Protein AF-A0A2G2K3Y7-F1 (afdb_monomer)

Solvent-accessible surface area (backbone atoms only — not comparable to full-atom values): 8286 Å² total; per-residue (Å²): 105,73,74,64,42,47,72,39,75,69,36,36,50,51,51,48,54,52,49,53,53,49,49,54,49,50,52,51,50,52,53,50,48,52,53,49,54,59,68,67,47,47,74,70,58,64,56,69,68,70,61,93,82,81,63,74,78,60,50,74,48,78,49,65,20,71,44,48,84,45,69,35,70,37,61,91,45,78,40,62,88,95,36,39,35,38,39,32,39,50,56,99,77,78,96,58,47,34,24,39,18,73,37,68,72,31,30,76,32,85,91,62,31,48,78,37,43,64,75,38,74,48,81,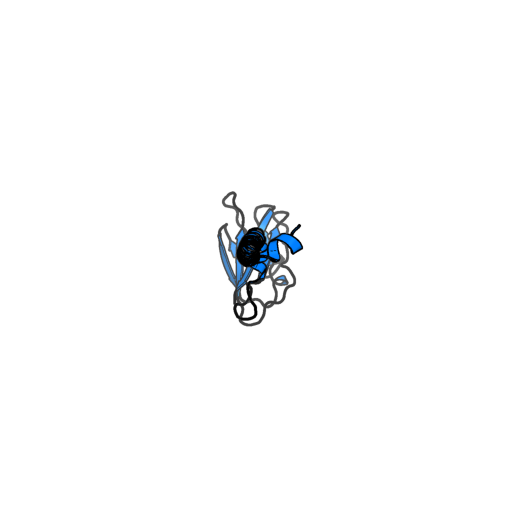43,83,54,61,36,41,47,50,33,17,33,26,27,79,42,54,66,36,31,34,37,41,33,39,52,116

Structure (mmCIF, N/CA/C/O backbone):
data_AF-A0A2G2K3Y7-F1
#
_entry.id   AF-A0A2G2K3Y7-F1
#
loop_
_atom_site.group_PDB
_atom_site.id
_atom_site.type_symbol
_atom_site.label_atom_id
_atom_site.label_alt_id
_atom_site.label_comp_id
_atom_site.label_asym_id
_atom_site.label_entity_id
_atom_site.label_seq_id
_atom_site.pdbx_PDB_ins_code
_atom_site.Cartn_x
_atom_site.Cartn_y
_atom_site.Cartn_z
_atom_site.occupancy
_atom_site.B_iso_or_equiv
_atom_site.auth_seq_id
_atom_site.auth_comp_id
_atom_site.auth_asym_id
_atom_site.auth_atom_id
_atom_site.pdbx_PDB_model_num
ATOM 1 N N . MET A 1 1 ? -11.352 14.366 71.899 1.00 61.53 1 MET A N 1
ATOM 2 C CA . MET A 1 1 ? -11.474 15.470 70.925 1.00 61.53 1 MET A CA 1
ATOM 3 C C . MET A 1 1 ? -12.646 15.309 69.949 1.00 61.53 1 MET A C 1
ATOM 5 O O . MET A 1 1 ? -13.692 15.847 70.260 1.00 61.53 1 MET A O 1
ATOM 9 N N . LEU A 1 2 ? -12.589 14.540 68.846 1.00 59.25 2 LEU A N 1
ATOM 10 C CA . LEU A 1 2 ? -13.746 14.418 67.916 1.00 59.25 2 LEU A CA 1
ATOM 11 C C . LEU A 1 2 ? -15.011 13.819 68.566 1.00 59.25 2 LEU A C 1
ATOM 13 O O . LEU A 1 2 ? -16.116 14.291 68.326 1.00 59.25 2 LEU A O 1
ATOM 17 N N . ARG A 1 3 ? -14.843 12.833 69.461 1.00 63.47 3 ARG A N 1
ATOM 18 C CA . ARG A 1 3 ? -15.941 12.270 70.273 1.00 63.47 3 ARG A CA 1
ATOM 19 C C . ARG A 1 3 ? -16.542 13.252 71.285 1.00 63.47 3 ARG A C 1
ATOM 21 O O . ARG A 1 3 ? -17.691 13.082 71.663 1.00 63.47 3 ARG A O 1
ATOM 28 N N . GLU A 1 4 ? -15.774 14.241 71.737 1.00 67.12 4 GLU A N 1
ATOM 29 C CA . GLU A 1 4 ? -16.257 15.275 72.667 1.00 67.12 4 GLU A CA 1
ATOM 30 C C . GLU A 1 4 ? -16.929 16.428 71.921 1.00 67.12 4 GLU A 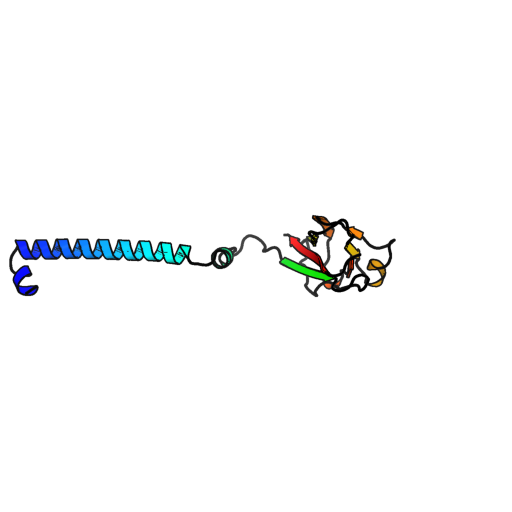C 1
ATOM 32 O O . GLU A 1 4 ? -17.840 17.037 72.457 1.00 67.12 4 GLU A O 1
ATOM 37 N N . ILE A 1 5 ? -16.521 16.702 70.679 1.00 64.94 5 ILE A N 1
ATOM 38 C CA . ILE A 1 5 ? -17.178 17.681 69.804 1.00 64.94 5 ILE A CA 1
ATOM 39 C C . ILE A 1 5 ? -18.537 17.139 69.340 1.00 64.94 5 ILE A C 1
ATOM 41 O O . ILE A 1 5 ? -19.526 17.855 69.380 1.00 64.94 5 ILE A O 1
ATOM 45 N N . GLY A 1 6 ? -18.629 15.854 68.985 1.00 63.22 6 GLY A N 1
ATOM 46 C CA . GLY A 1 6 ? -19.891 15.234 68.558 1.00 63.22 6 GLY A CA 1
ATOM 47 C C . GLY A 1 6 ? -20.909 14.950 69.670 1.00 63.22 6 GLY A C 1
ATOM 48 O O . GLY A 1 6 ? -21.961 14.390 69.379 1.00 63.22 6 GLY A O 1
ATOM 49 N N . SER A 1 7 ? -20.612 15.277 70.934 1.00 72.75 7 SER A N 1
ATOM 50 C CA . SER A 1 7 ? -21.537 15.056 72.056 1.00 72.75 7 SER A CA 1
ATOM 51 C C . SER A 1 7 ? -22.531 16.206 72.262 1.00 72.75 7 SER A C 1
ATOM 53 O O . SER A 1 7 ? -23.520 16.031 72.974 1.00 72.75 7 SER A O 1
ATOM 55 N N . THR A 1 8 ? -22.302 17.364 71.629 1.00 82.94 8 THR A N 1
ATOM 56 C CA . THR A 1 8 ? -23.246 18.490 71.590 1.00 82.94 8 THR A CA 1
ATOM 57 C C . THR A 1 8 ? -23.999 18.500 70.262 1.00 82.94 8 THR A C 1
ATOM 59 O O . THR A 1 8 ? -23.479 18.066 69.236 1.00 82.94 8 THR A O 1
ATOM 62 N N . GLN A 1 9 ? -25.235 19.006 70.255 1.00 79.19 9 GLN A N 1
ATOM 63 C CA . GLN A 1 9 ? -26.066 19.040 69.045 1.00 79.19 9 GLN A CA 1
ATOM 64 C C . GLN A 1 9 ? -25.430 19.889 67.928 1.00 79.19 9 GLN A C 1
ATOM 66 O O . GLN A 1 9 ? -25.438 19.493 66.766 1.00 79.19 9 GLN A O 1
ATOM 71 N N . GLU A 1 10 ? -24.822 21.018 68.292 1.00 81.62 10 GLU A N 1
ATOM 72 C CA . GLU A 1 10 ? -24.114 21.917 67.372 1.00 81.62 10 GLU A CA 1
ATOM 73 C C . GLU A 1 10 ? -22.824 21.286 66.830 1.00 81.62 10 GLU A C 1
ATOM 75 O O . GLU A 1 10 ? -22.529 21.396 65.642 1.00 81.62 10 GLU A O 1
ATOM 80 N N . GLY A 1 11 ? -22.070 20.573 67.672 1.00 78.38 11 GLY A N 1
ATOM 81 C CA . GLY A 1 11 ? -20.856 19.888 67.239 1.00 78.38 11 GLY A CA 1
ATOM 82 C C . GLY A 1 11 ? -21.136 18.630 66.411 1.00 78.38 11 GLY A C 1
ATOM 83 O O . GLY A 1 11 ? -20.376 18.329 65.494 1.00 78.38 11 GLY A O 1
ATOM 84 N N . ALA A 1 12 ? -22.251 17.935 66.653 1.00 77.25 12 ALA A N 1
ATOM 85 C CA . ALA A 1 12 ? -22.719 16.840 65.803 1.00 77.25 12 ALA A CA 1
ATOM 86 C C . ALA A 1 12 ? -23.152 17.333 64.410 1.00 77.25 12 ALA A C 1
ATOM 88 O O . ALA A 1 12 ? -22.798 16.702 63.416 1.00 77.25 12 ALA A O 1
ATOM 89 N N . ALA A 1 13 ? -23.852 18.472 64.331 1.00 81.06 13 ALA A N 1
ATOM 90 C CA . ALA A 1 13 ? -24.219 19.102 63.060 1.00 81.06 13 ALA A CA 1
ATOM 91 C C . ALA A 1 13 ? -22.978 19.552 62.270 1.00 81.06 13 ALA A C 1
ATOM 93 O O . ALA A 1 13 ? -22.833 19.201 61.105 1.00 81.06 13 ALA A O 1
ATOM 94 N N . LEU A 1 14 ? -22.020 20.213 62.931 1.00 81.69 14 LEU A N 1
ATOM 95 C CA . LEU A 1 14 ? -20.761 20.623 62.301 1.00 81.69 14 LEU A CA 1
ATOM 96 C C . LEU A 1 14 ? -19.964 19.428 61.751 1.00 81.69 14 LEU A C 1
ATOM 98 O O . LEU A 1 14 ? -19.366 19.516 60.680 1.00 81.69 14 LEU A O 1
ATOM 102 N N . LEU A 1 15 ? -19.934 18.307 62.478 1.00 85.06 15 LEU A N 1
ATOM 103 C CA . LEU A 1 15 ? -19.268 17.087 62.018 1.00 85.06 15 LEU A CA 1
ATOM 104 C C . LEU A 1 15 ? -19.987 16.442 60.827 1.00 85.06 15 LEU A C 1
ATOM 106 O O . LEU A 1 15 ? -19.308 15.886 59.967 1.00 85.06 15 LEU A O 1
ATOM 110 N N . ALA A 1 16 ? -21.318 16.524 60.761 1.00 83.00 16 ALA A N 1
ATOM 111 C CA . ALA A 1 16 ? -22.095 16.056 59.616 1.00 83.00 16 ALA A CA 1
ATOM 112 C C . ALA A 1 16 ? -21.835 16.921 58.371 1.00 83.00 16 ALA A C 1
ATOM 114 O O . ALA A 1 16 ? -21.492 16.377 57.324 1.00 83.00 16 ALA A O 1
ATOM 115 N N . ASP A 1 17 ? -21.865 18.248 58.511 1.00 85.25 17 ASP A N 1
ATOM 116 C CA . ASP A 1 17 ? -21.582 19.185 57.416 1.00 85.25 17 ASP A CA 1
ATOM 117 C C . ASP A 1 17 ? -20.148 19.018 56.885 1.00 85.25 17 ASP A C 1
ATOM 119 O O . ASP A 1 17 ? -19.909 18.997 55.677 1.00 85.25 17 ASP A O 1
ATOM 123 N N . LEU A 1 18 ? -19.172 18.839 57.785 1.00 86.88 18 LEU A N 1
ATOM 124 C CA . LEU A 1 18 ? -17.784 18.549 57.411 1.00 86.88 18 LEU A CA 1
ATOM 125 C C . LEU A 1 18 ? -17.649 17.202 56.696 1.00 86.88 18 LEU A C 1
ATOM 127 O O . LEU A 1 18 ? -16.829 17.072 55.787 1.00 86.88 18 LEU A O 1
ATOM 131 N N . HIS A 1 19 ? -18.432 16.202 57.101 1.00 86.31 19 HIS A N 1
ATOM 132 C CA . HIS A 1 19 ? -18.438 14.894 56.460 1.00 86.31 19 HIS A CA 1
ATOM 133 C C . HIS A 1 19 ? -19.007 14.973 55.039 1.00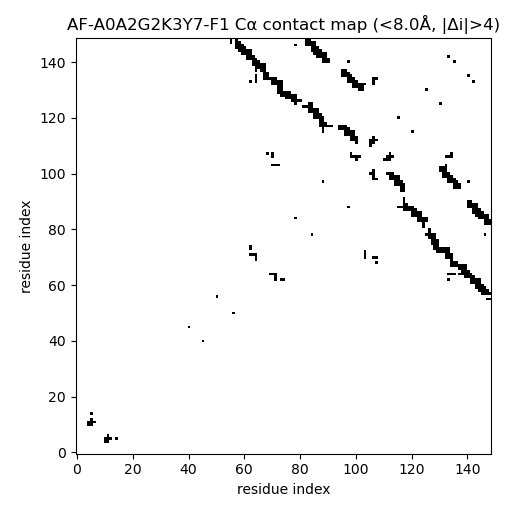 86.31 19 HIS A C 1
ATOM 135 O O . HIS A 1 19 ? -18.376 14.471 54.110 1.00 86.31 19 HIS A O 1
ATOM 141 N N . GLU A 1 20 ? -20.132 15.663 54.844 1.00 87.12 20 GLU A N 1
ATOM 142 C CA . GLU A 1 20 ? -20.718 15.888 53.517 1.00 87.12 20 GLU A CA 1
ATOM 143 C C . GLU A 1 20 ? -19.793 16.711 52.611 1.00 87.12 20 GLU A C 1
ATOM 145 O O . GLU A 1 20 ? -19.574 16.350 51.453 1.00 87.12 20 GLU A O 1
ATOM 150 N N . ALA A 1 21 ? -19.174 17.770 53.142 1.00 87.00 21 ALA A N 1
ATOM 151 C CA . ALA A 1 21 ? -18.201 18.569 52.401 1.00 87.00 21 ALA A CA 1
ATOM 152 C C . ALA A 1 21 ? -16.978 17.739 51.979 1.00 87.00 21 ALA A C 1
ATOM 154 O O . ALA A 1 21 ? -16.480 17.888 50.861 1.00 87.00 21 ALA A O 1
ATOM 155 N N . PHE A 1 22 ? -16.505 16.840 52.848 1.00 90.50 22 PHE A N 1
ATOM 156 C CA . PHE A 1 22 ? -15.394 15.947 52.532 1.00 90.50 22 PHE A CA 1
ATOM 157 C C . PHE A 1 22 ? -15.768 14.915 51.461 1.00 90.50 22 PHE A C 1
ATOM 159 O O . PHE A 1 22 ? -14.970 14.674 50.555 1.00 90.50 22 PHE A O 1
ATOM 166 N N . ILE A 1 23 ? -16.979 14.350 51.521 1.00 91.31 23 ILE A N 1
ATOM 167 C CA . ILE A 1 23 ? -17.499 13.446 50.484 1.00 91.31 23 ILE A CA 1
ATOM 168 C C . ILE A 1 23 ? -17.566 14.175 49.139 1.00 91.31 23 ILE A C 1
ATOM 170 O O . ILE A 1 23 ? -16.988 13.705 48.162 1.00 91.31 23 ILE A O 1
ATOM 174 N N . SER A 1 24 ? -18.180 15.358 49.102 1.00 90.06 24 SER A N 1
ATOM 175 C CA . SER A 1 24 ? -18.308 16.169 47.885 1.00 90.06 24 SER A CA 1
ATOM 176 C C . SER A 1 24 ? -16.946 16.544 47.284 1.00 90.06 24 SER A C 1
ATOM 178 O O . SER A 1 24 ? -16.730 16.462 46.069 1.00 90.06 24 SER A O 1
ATOM 180 N N . PHE A 1 25 ? -15.978 16.891 48.137 1.00 90.06 25 PHE A N 1
ATOM 181 C CA . PHE A 1 25 ? -14.605 17.139 47.708 1.00 90.06 25 PHE A CA 1
ATOM 182 C C . PHE A 1 25 ? -13.958 15.882 47.113 1.00 90.06 25 PHE A C 1
ATOM 184 O O . PHE A 1 25 ? -13.381 15.954 46.027 1.00 90.06 25 PHE A O 1
ATOM 191 N N . ALA A 1 26 ? -14.076 14.733 47.784 1.00 90.50 26 ALA A N 1
ATOM 192 C CA . ALA A 1 26 ? -13.518 13.473 47.307 1.00 90.50 26 ALA A CA 1
ATOM 193 C C . ALA A 1 26 ? -14.116 13.072 45.949 1.00 90.50 26 ALA A C 1
ATOM 195 O O . ALA A 1 26 ? -13.367 12.771 45.023 1.00 90.50 26 ALA A O 1
ATOM 196 N N . GLU A 1 27 ? -15.436 13.167 45.785 1.00 90.38 27 GLU A N 1
ATOM 197 C CA . GLU A 1 27 ? -16.125 12.902 44.516 1.00 90.38 27 GLU A CA 1
ATOM 198 C C . GLU A 1 27 ? -15.655 13.836 43.393 1.00 90.38 27 GLU A C 1
ATOM 200 O O . GLU A 1 27 ? -15.403 13.398 42.264 1.00 90.38 27 GLU A O 1
ATOM 205 N N . THR A 1 28 ? -15.475 15.123 43.702 1.00 90.44 28 THR A N 1
ATOM 206 C CA . THR A 1 28 ? -14.980 16.121 42.744 1.00 90.44 28 THR A CA 1
ATOM 207 C C . THR A 1 28 ? -13.544 15.824 42.313 1.00 90.44 28 THR A C 1
ATOM 209 O O . THR A 1 28 ? -13.221 15.900 41.121 1.00 90.44 28 THR A O 1
ATOM 212 N N . VAL A 1 29 ? -12.677 15.458 43.260 1.00 89.00 29 VAL A N 1
ATOM 213 C CA . VAL A 1 29 ? -11.282 15.090 42.987 1.00 89.00 29 VAL A CA 1
ATOM 214 C C . VAL A 1 29 ? -11.222 13.810 42.163 1.00 89.00 29 VAL A C 1
ATOM 216 O O . VAL A 1 29 ? -10.543 13.794 41.140 1.00 89.00 29 VAL A O 1
ATOM 219 N N . THR A 1 30 ? -11.974 12.772 42.534 1.00 86.06 30 THR A N 1
ATOM 220 C CA . THR A 1 30 ? -12.054 11.517 41.774 1.00 86.06 30 THR A CA 1
ATOM 221 C C . THR A 1 30 ? -12.541 11.762 40.348 1.00 86.06 30 THR A C 1
ATOM 223 O O . THR A 1 30 ? -11.940 11.265 39.398 1.00 86.06 30 THR A O 1
ATOM 226 N N . THR A 1 31 ? -13.568 12.595 40.170 1.00 84.88 31 THR A N 1
ATOM 227 C CA . THR A 1 31 ? -14.072 12.970 38.840 1.00 84.88 31 THR A CA 1
ATOM 228 C C . THR A 1 31 ? -13.017 13.713 38.020 1.00 84.88 31 THR A C 1
ATOM 230 O O . THR A 1 31 ? -12.842 13.450 36.830 1.00 84.88 31 THR A O 1
ATOM 233 N N . SER A 1 32 ? -12.296 14.646 38.643 1.00 80.94 32 SER A N 1
ATOM 234 C CA . SER A 1 32 ? -11.265 15.437 37.965 1.00 80.94 32 SER A CA 1
ATOM 235 C C . SER A 1 32 ? -10.059 14.582 37.578 1.00 80.94 32 SER A C 1
ATOM 237 O O . SER A 1 32 ? -9.570 14.695 36.456 1.00 80.94 32 SER A O 1
ATOM 239 N N . LEU A 1 33 ? -9.622 13.686 38.466 1.00 83.50 33 LEU A N 1
ATOM 240 C CA . LEU A 1 33 ? -8.560 12.723 38.185 1.00 83.50 33 LEU A CA 1
ATOM 241 C C . LEU A 1 33 ? -8.967 11.763 37.067 1.00 83.50 33 LEU A C 1
ATOM 243 O O . LEU A 1 33 ? -8.183 11.578 36.147 1.00 83.50 33 LEU A O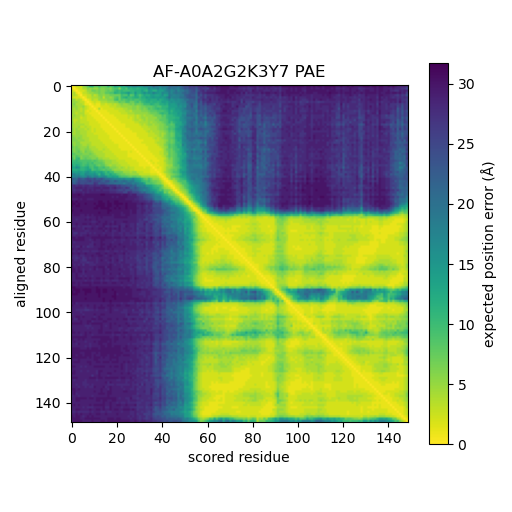 1
ATOM 247 N N . GLY A 1 34 ? -10.206 11.262 37.060 1.00 80.25 34 GLY A N 1
ATOM 248 C CA . GLY A 1 34 ? -10.713 10.423 35.970 1.00 80.25 34 GLY A CA 1
ATOM 249 C C . GLY A 1 34 ? -10.666 11.122 34.605 1.00 80.25 34 GLY A C 1
ATOM 250 O O . GLY A 1 34 ? -10.246 10.523 33.620 1.00 80.25 34 GLY A O 1
ATOM 251 N N . ARG A 1 35 ? -11.005 12.419 34.543 1.00 76.81 35 ARG A N 1
ATOM 252 C CA . ARG A 1 35 ? -10.895 13.224 33.308 1.00 76.81 35 ARG A CA 1
ATOM 253 C C . ARG A 1 35 ? -9.446 13.447 32.873 1.00 76.81 35 ARG A C 1
ATOM 255 O O . ARG A 1 35 ? -9.167 13.466 31.677 1.00 76.81 35 ARG A O 1
ATOM 262 N N . ILE A 1 36 ? -8.532 13.634 33.825 1.00 75.19 36 ILE A N 1
ATOM 263 C CA . ILE A 1 36 ? -7.098 13.796 33.550 1.00 75.19 36 ILE A CA 1
ATOM 264 C C . ILE A 1 36 ? -6.502 12.472 33.069 1.00 75.19 36 ILE A C 1
ATOM 266 O O . ILE A 1 36 ? -5.827 12.461 32.048 1.00 75.19 36 ILE A O 1
ATOM 270 N N . GLU A 1 37 ? -6.794 11.356 33.736 1.00 75.81 37 GLU A N 1
ATOM 271 C CA . GLU A 1 37 ? -6.399 10.013 33.300 1.00 75.81 37 GLU A CA 1
ATOM 272 C C . GLU A 1 37 ? -6.940 9.707 31.904 1.00 75.81 37 GLU A C 1
ATOM 274 O O . GLU A 1 37 ? -6.211 9.216 31.048 1.00 75.81 37 GLU A O 1
ATOM 279 N N . GLU A 1 38 ? -8.196 10.058 31.628 1.00 69.06 38 GLU A N 1
ATOM 280 C CA . GLU A 1 38 ? -8.775 9.925 30.297 1.00 69.06 38 GLU A CA 1
ATOM 281 C C . GLU A 1 38 ? -8.059 10.809 29.268 1.00 69.06 38 GLU A C 1
ATOM 283 O O . GLU A 1 38 ? -7.849 10.368 28.138 1.00 69.06 38 GLU A O 1
ATOM 288 N N . GLY A 1 39 ? -7.683 12.039 29.631 1.00 66.25 39 GLY A N 1
ATOM 289 C CA . GLY A 1 39 ? -6.924 12.979 28.796 1.00 66.25 39 GLY A CA 1
ATOM 290 C C . GLY A 1 39 ? -5.461 12.590 28.561 1.00 66.25 39 GLY A C 1
ATOM 291 O O . GLY A 1 39 ? -4.902 12.964 27.534 1.00 66.25 39 GLY A O 1
ATOM 292 N N . LEU A 1 40 ? -4.863 11.839 29.489 1.00 66.81 40 LEU A N 1
ATOM 293 C CA . LEU A 1 40 ? -3.487 11.337 29.426 1.00 66.81 40 LEU A CA 1
ATOM 294 C C . LEU A 1 40 ? -3.372 9.980 28.720 1.00 66.81 40 LEU A C 1
ATOM 296 O O . LEU A 1 40 ? -2.261 9.590 28.362 1.00 66.81 40 LEU A O 1
ATOM 300 N N . LYS A 1 41 ? -4.485 9.266 28.496 1.00 64.56 41 LYS A N 1
ATOM 301 C CA . LYS A 1 41 ? -4.505 8.127 27.568 1.00 64.56 41 LYS A CA 1
ATOM 302 C C . LYS A 1 41 ? -4.059 8.625 26.197 1.00 64.56 41 LYS A C 1
ATOM 304 O O . LYS A 1 41 ? -4.657 9.556 25.655 1.00 64.56 41 LYS A O 1
ATOM 309 N N . ASP A 1 42 ? -3.007 8.001 25.671 1.00 52.75 42 ASP A N 1
ATOM 310 C CA . ASP A 1 42 ? -2.416 8.313 24.372 1.00 52.75 42 ASP A CA 1
ATOM 311 C C . ASP A 1 42 ? -3.538 8.464 23.322 1.00 52.75 42 ASP A C 1
ATOM 313 O O . ASP A 1 42 ? -4.449 7.627 23.276 1.00 52.75 42 ASP A O 1
ATOM 317 N N . PRO A 1 43 ? -3.538 9.505 22.472 1.00 56.12 43 PRO A N 1
ATOM 318 C CA . PRO A 1 43 ? -4.414 9.552 21.304 1.00 56.12 43 PRO A CA 1
ATOM 319 C C . PRO A 1 43 ? -4.388 8.246 20.484 1.00 56.12 43 PRO A C 1
ATOM 321 O O . PRO A 1 43 ? -5.407 7.873 19.901 1.00 56.12 43 PRO A O 1
ATOM 324 N N . ALA A 1 44 ? -3.269 7.510 20.498 1.00 48.84 44 ALA A N 1
ATOM 325 C CA . ALA A 1 44 ? -3.145 6.170 19.925 1.00 48.84 44 ALA A CA 1
ATOM 326 C C . ALA A 1 44 ? -3.887 5.066 20.714 1.00 48.84 44 ALA A C 1
ATOM 328 O O . ALA A 1 44 ? -4.352 4.103 20.108 1.00 48.84 44 ALA A O 1
ATOM 329 N N . ASP A 1 45 ? -4.072 5.200 22.030 1.00 48.28 45 ASP A N 1
ATOM 330 C CA . ASP A 1 45 ? -4.893 4.287 22.845 1.00 48.28 45 ASP A CA 1
ATOM 331 C C . ASP A 1 45 ? -6.390 4.622 22.766 1.00 48.28 45 ASP A C 1
ATOM 333 O O . ASP A 1 45 ? -7.227 3.721 22.789 1.00 48.28 45 ASP A O 1
ATOM 337 N N . ARG A 1 46 ? -6.757 5.897 22.571 1.00 49.25 46 ARG A N 1
ATOM 338 C CA . ARG A 1 46 ? -8.134 6.284 22.198 1.00 49.25 46 ARG A CA 1
ATOM 339 C C . ARG A 1 46 ? -8.502 5.789 20.793 1.00 49.25 46 ARG A C 1
ATOM 341 O O . ARG A 1 46 ? -9.651 5.432 20.553 1.00 49.25 46 ARG A O 1
ATOM 348 N N . SER A 1 47 ? -7.517 5.702 19.898 1.00 44.41 47 SER A N 1
ATOM 349 C CA . SER A 1 47 ? -7.632 5.057 18.583 1.00 44.41 47 SER A CA 1
ATOM 350 C C . SER A 1 47 ? -7.811 3.528 18.677 1.00 44.41 47 SER A C 1
ATOM 352 O O . SER A 1 47 ? -8.446 2.927 17.818 1.00 44.41 47 SER A O 1
ATOM 354 N N . ARG A 1 48 ? -7.361 2.879 19.761 1.00 43.69 48 ARG A N 1
ATOM 355 C CA . ARG A 1 48 ? -7.528 1.425 19.975 1.00 43.69 48 ARG A CA 1
ATOM 356 C C . ARG A 1 48 ? -8.892 0.996 20.528 1.00 43.69 48 ARG A C 1
ATOM 358 O O . ARG A 1 48 ? -9.135 -0.198 20.661 1.00 43.69 48 ARG A O 1
ATOM 365 N N . VAL A 1 49 ? -9.796 1.938 20.813 1.00 43.94 49 VAL A N 1
ATOM 366 C CA . VAL A 1 49 ? -11.215 1.648 21.118 1.00 43.94 49 VAL A CA 1
ATOM 367 C C . VAL A 1 49 ? -12.080 1.667 19.842 1.00 43.94 49 VAL A C 1
ATOM 369 O O . VAL A 1 49 ? -13.297 1.489 19.895 1.00 43.94 49 VAL A O 1
ATOM 372 N N . PHE A 1 50 ? -11.478 1.845 18.663 1.00 44.53 50 PHE A N 1
ATOM 373 C CA . PHE A 1 50 ? -12.217 1.809 17.408 1.00 44.53 50 PHE A CA 1
ATOM 374 C C . PHE A 1 50 ? -12.455 0.367 16.943 1.00 44.53 50 PHE A C 1
ATOM 376 O O . PHE A 1 50 ? -11.544 -0.341 16.542 1.00 44.53 50 PHE A O 1
ATOM 383 N N . THR A 1 51 ? -13.743 0.013 16.933 1.00 43.97 51 THR A N 1
ATOM 384 C CA . THR A 1 51 ? -14.381 -1.133 16.262 1.00 43.97 51 THR A CA 1
ATOM 385 C C . THR A 1 51 ? -14.563 -2.428 17.066 1.00 43.97 51 THR A C 1
ATOM 387 O O . THR A 1 51 ? -14.160 -3.520 16.686 1.00 43.97 51 THR A O 1
ATOM 390 N N . ASN A 1 52 ? -15.418 -2.355 18.092 1.00 39.12 52 ASN A N 1
ATOM 391 C CA . ASN A 1 52 ? -16.348 -3.466 18.331 1.00 39.12 52 ASN A CA 1
ATOM 392 C C . ASN A 1 52 ? -17.335 -3.559 17.137 1.00 39.12 52 ASN A C 1
ATOM 394 O O . ASN A 1 52 ? -18.452 -3.055 17.195 1.00 39.12 52 ASN A O 1
ATOM 398 N N . GLY A 1 53 ? -16.900 -4.167 16.027 1.00 43.19 53 GLY A N 1
ATOM 399 C CA . GLY A 1 53 ? -17.774 -4.942 15.138 1.00 43.19 53 GLY A CA 1
ATOM 400 C C . GLY A 1 53 ? -18.638 -4.253 14.070 1.00 43.19 53 GLY A C 1
ATOM 401 O O . GLY A 1 53 ? -19.650 -4.851 13.708 1.00 43.19 53 GLY A O 1
ATOM 402 N N . SER A 1 54 ? -18.308 -3.077 13.513 1.00 42.56 54 SER A N 1
ATOM 403 C CA . SER A 1 54 ? -19.150 -2.537 12.413 1.00 42.56 54 SER A CA 1
ATOM 404 C C . SER A 1 54 ? -18.497 -1.681 11.324 1.00 42.56 54 SER A C 1
ATOM 406 O O . SER A 1 54 ? -19.203 -1.280 10.400 1.00 42.56 54 SER A O 1
ATOM 408 N N . HIS A 1 55 ? -17.189 -1.426 11.358 1.00 46.72 55 HIS A N 1
ATOM 409 C CA . HIS A 1 55 ? -16.480 -0.864 10.206 1.00 46.72 55 HIS A CA 1
ATOM 410 C C . HIS A 1 55 ? -15.268 -1.725 9.917 1.00 46.72 55 HIS A C 1
ATOM 412 O O . HIS A 1 55 ? -14.508 -1.992 10.848 1.00 46.72 55 HIS A O 1
ATOM 418 N N . PRO A 1 56 ? -15.091 -2.207 8.684 1.00 50.62 56 PRO A N 1
ATOM 419 C CA . PRO A 1 56 ? -13.961 -3.060 8.421 1.00 50.62 56 PRO A CA 1
ATOM 420 C C . PRO A 1 56 ? -12.692 -2.228 8.496 1.00 50.62 56 PRO A C 1
ATOM 422 O O . PRO A 1 56 ? -12.537 -1.241 7.778 1.00 50.62 56 PRO A O 1
ATOM 425 N N . GLU A 1 57 ? -11.812 -2.597 9.418 1.00 62.12 57 GLU A N 1
ATOM 426 C CA . GLU A 1 57 ? -10.502 -1.982 9.543 1.00 62.12 57 GLU A CA 1
ATOM 427 C C . GLU A 1 57 ? -9.785 -2.126 8.199 1.00 62.12 57 GLU A C 1
ATOM 429 O O . GLU A 1 57 ? -9.514 -3.239 7.738 1.00 62.12 57 GLU A O 1
ATOM 434 N N . ALA A 1 58 ? -9.515 -1.001 7.534 1.00 73.75 58 ALA A N 1
ATOM 435 C CA . ALA A 1 58 ? -8.741 -1.028 6.309 1.00 73.75 58 ALA A CA 1
ATOM 436 C C . ALA A 1 58 ? -7.358 -1.603 6.633 1.00 73.75 58 ALA A C 1
ATOM 438 O O . ALA A 1 58 ? -6.623 -1.075 7.474 1.00 73.75 58 ALA A O 1
ATOM 439 N N . LEU A 1 59 ? -6.994 -2.705 5.982 1.00 85.44 59 LEU A N 1
ATOM 440 C CA . LEU A 1 59 ? -5.672 -3.287 6.161 1.00 85.44 59 LEU A CA 1
ATOM 441 C C . LEU A 1 59 ? -4.676 -2.411 5.409 1.00 85.44 59 LEU A C 1
ATOM 443 O O . LEU A 1 59 ? -4.768 -2.311 4.192 1.00 85.44 59 LEU A O 1
ATOM 447 N N . ILE A 1 60 ? -3.727 -1.798 6.115 1.00 90.00 60 ILE A N 1
ATOM 448 C CA . ILE A 1 60 ? -2.695 -0.956 5.496 1.00 90.00 60 ILE A CA 1
ATOM 449 C C . ILE A 1 60 ? -1.326 -1.606 5.668 1.00 90.00 60 ILE A C 1
ATOM 451 O O . ILE A 1 60 ? -0.940 -1.999 6.774 1.00 90.00 60 ILE A O 1
ATOM 455 N N . ARG A 1 61 ? -0.569 -1.720 4.578 1.00 92.50 61 ARG A N 1
ATOM 456 C CA . ARG A 1 61 ? 0.835 -2.147 4.585 1.00 92.50 61 ARG A CA 1
ATOM 457 C C . ARG A 1 61 ? 1.682 -1.243 3.715 1.00 92.50 61 ARG A C 1
ATOM 459 O O . ARG A 1 61 ? 1.181 -0.533 2.853 1.00 92.50 61 ARG A O 1
ATOM 466 N N . ARG A 1 62 ? 2.988 -1.295 3.955 1.00 91.75 62 ARG A N 1
ATOM 467 C CA . ARG A 1 62 ? 3.985 -0.554 3.197 1.00 91.75 62 ARG A CA 1
ATOM 468 C C . ARG A 1 62 ? 4.970 -1.522 2.559 1.00 91.75 62 ARG A C 1
ATOM 470 O O . ARG A 1 62 ? 5.413 -2.463 3.213 1.00 91.75 62 ARG A O 1
ATOM 477 N N . VAL A 1 63 ? 5.313 -1.256 1.307 1.00 93.62 63 VAL A N 1
ATOM 478 C CA . VAL A 1 63 ? 6.427 -1.881 0.591 1.00 93.62 63 VAL A CA 1
ATOM 479 C C . VAL A 1 63 ? 7.422 -0.785 0.242 1.00 93.62 63 VAL A C 1
ATOM 481 O O . VAL A 1 63 ? 7.035 0.250 -0.295 1.00 93.62 63 VAL A O 1
ATOM 484 N N . GLU A 1 64 ? 8.693 -0.996 0.564 1.00 93.25 64 GLU A N 1
ATOM 485 C CA . GLU A 1 64 ? 9.779 -0.080 0.222 1.00 93.25 64 GLU A CA 1
ATOM 486 C C . GLU A 1 64 ? 10.662 -0.709 -0.856 1.00 93.25 64 GLU A C 1
ATOM 488 O O . GLU A 1 64 ? 11.172 -1.817 -0.690 1.00 93.25 64 GLU A O 1
ATOM 493 N N . VAL A 1 65 ? 10.890 0.027 -1.941 1.00 92.88 65 VAL A N 1
ATOM 494 C CA . VAL A 1 65 ? 11.907 -0.307 -2.940 1.00 92.88 65 VAL A CA 1
ATOM 495 C C . VAL A 1 65 ? 13.237 0.245 -2.447 1.00 92.88 65 VAL A C 1
ATOM 497 O O . VAL A 1 65 ? 13.603 1.384 -2.739 1.00 92.88 65 VAL A O 1
ATOM 500 N N . ALA A 1 66 ? 13.953 -0.549 -1.650 1.00 91.88 66 ALA A N 1
ATOM 501 C CA . ALA A 1 66 ? 15.196 -0.126 -1.005 1.00 91.88 66 ALA A CA 1
ATOM 502 C C . ALA A 1 66 ? 16.297 0.246 -2.015 1.00 91.88 66 ALA A C 1
ATOM 504 O O . ALA A 1 66 ? 17.114 1.124 -1.750 1.00 91.88 66 ALA A O 1
ATOM 505 N N . THR A 1 67 ? 16.325 -0.401 -3.183 1.00 93.06 67 THR A N 1
ATOM 506 C CA . THR A 1 67 ? 17.270 -0.118 -4.274 1.00 93.06 67 THR A CA 1
ATOM 507 C C . THR A 1 67 ? 16.512 -0.026 -5.593 1.00 93.06 67 THR A C 1
ATOM 509 O O . THR A 1 67 ? 15.815 -0.967 -5.953 1.00 93.06 67 THR A O 1
ATOM 512 N N . ALA A 1 68 ? 16.639 1.101 -6.299 1.00 90.81 68 ALA A N 1
ATOM 513 C CA . ALA A 1 68 ? 16.046 1.281 -7.626 1.00 90.81 68 ALA A CA 1
ATOM 514 C C . ALA A 1 68 ? 16.563 0.235 -8.623 1.00 90.81 68 ALA A C 1
ATOM 516 O O . ALA A 1 68 ? 17.770 -0.016 -8.673 1.00 90.81 68 ALA A O 1
ATOM 517 N N . GLY A 1 69 ? 15.665 -0.331 -9.430 1.00 90.69 69 GLY A N 1
ATOM 518 C CA . GLY A 1 69 ? 15.991 -1.392 -10.382 1.00 90.69 69 GLY A CA 1
ATOM 519 C C . GLY A 1 69 ? 16.044 -2.788 -9.756 1.00 90.69 69 GLY A C 1
ATOM 520 O O . GLY A 1 69 ? 16.391 -3.744 -10.449 1.00 90.69 69 GLY A O 1
ATOM 521 N N . THR A 1 7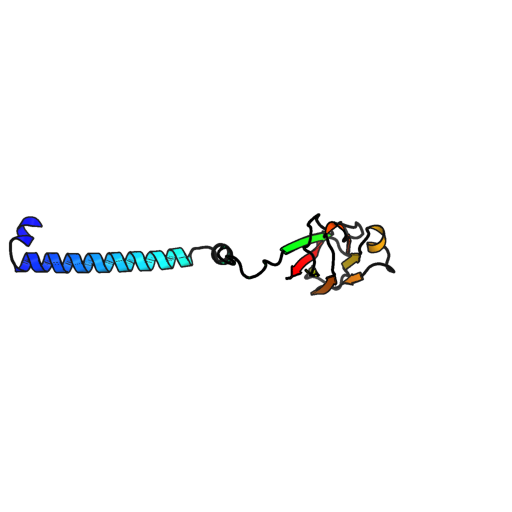0 ? 15.721 -2.914 -8.465 1.00 94.69 70 THR A N 1
ATOM 522 C CA . THR A 1 70 ? 15.623 -4.193 -7.757 1.00 94.69 70 THR A CA 1
ATOM 523 C C . THR A 1 70 ? 14.168 -4.407 -7.342 1.00 94.69 70 THR A C 1
ATOM 525 O O . THR A 1 70 ? 13.752 -3.881 -6.304 1.00 94.69 70 THR A O 1
ATOM 528 N N . PRO A 1 71 ? 13.389 -5.175 -8.125 1.00 95.38 71 PRO A N 1
ATOM 529 C CA . PRO A 1 71 ? 11.996 -5.463 -7.821 1.00 95.38 71 PRO A CA 1
ATOM 530 C C . PRO A 1 71 ? 11.789 -6.043 -6.423 1.00 95.38 71 PRO A C 1
ATOM 532 O O . PRO A 1 71 ? 12.536 -6.907 -5.965 1.00 95.38 71 PRO A O 1
ATOM 535 N N . VAL A 1 72 ? 10.722 -5.600 -5.765 1.00 96.50 72 VAL A N 1
ATOM 536 C CA . VAL A 1 72 ? 10.305 -6.079 -4.447 1.00 96.50 72 VAL A CA 1
ATOM 537 C C . VAL A 1 72 ? 8.908 -6.668 -4.551 1.00 96.50 72 VAL A C 1
ATOM 539 O O . VAL A 1 72 ? 7.988 -6.035 -5.070 1.00 96.50 72 VAL A O 1
ATOM 542 N N . GLN A 1 73 ? 8.739 -7.883 -4.041 1.00 97.12 73 GLN A N 1
ATOM 543 C CA . GLN A 1 73 ? 7.436 -8.529 -3.970 1.00 97.12 73 GLN A CA 1
ATOM 544 C C . GLN A 1 73 ? 6.606 -7.949 -2.819 1.00 97.12 73 GLN A C 1
ATOM 546 O O . GLN A 1 73 ? 7.122 -7.664 -1.736 1.00 97.12 73 GLN A O 1
ATOM 551 N N . GLY A 1 74 ? 5.299 -7.808 -3.034 1.00 94.88 74 GLY A N 1
ATOM 552 C CA . GLY A 1 74 ? 4.364 -7.473 -1.969 1.00 94.88 74 GLY A CA 1
ATOM 553 C C . GLY A 1 74 ? 4.309 -8.544 -0.867 1.00 94.88 74 GLY A C 1
ATOM 554 O O . GLY A 1 74 ? 4.715 -9.692 -1.067 1.00 94.88 74 GLY A O 1
ATOM 555 N N . PRO A 1 75 ? 3.796 -8.195 0.323 1.00 93.69 75 PRO A N 1
ATOM 556 C CA . PRO A 1 75 ? 3.716 -9.133 1.438 1.00 93.69 75 PRO A CA 1
ATOM 557 C C . PRO A 1 75 ? 2.703 -10.251 1.158 1.00 93.69 75 PRO A C 1
ATOM 559 O O . PRO A 1 75 ? 1.680 -10.032 0.513 1.00 93.69 75 PRO A O 1
ATOM 562 N N . SER A 1 76 ? 2.947 -11.445 1.702 1.00 94.56 76 SER A N 1
ATOM 563 C CA . SER A 1 76 ? 2.004 -12.566 1.603 1.00 94.56 76 SER A CA 1
ATOM 564 C C . SER A 1 76 ? 0.838 -12.382 2.572 1.00 94.56 76 SER A C 1
ATOM 566 O O . SER A 1 76 ? 0.843 -12.890 3.691 1.00 94.56 76 SER A O 1
ATOM 568 N N . ILE A 1 77 ? -0.145 -11.595 2.145 1.00 89.62 77 ILE A N 1
ATOM 569 C CA . ILE A 1 77 ? -1.371 -11.324 2.890 1.00 89.62 77 ILE A CA 1
ATOM 570 C C . ILE A 1 77 ? -2.547 -11.544 1.955 1.00 89.62 77 ILE A C 1
ATOM 572 O O . ILE A 1 77 ? -2.633 -10.927 0.891 1.00 89.62 77 ILE A O 1
ATOM 576 N N . GLU A 1 78 ? -3.431 -12.446 2.360 1.00 89.19 78 GLU A N 1
ATOM 577 C CA . GLU A 1 78 ? -4.658 -12.738 1.635 1.00 89.19 78 GLU A CA 1
ATOM 578 C C . GLU A 1 78 ? -5.647 -11.584 1.768 1.00 89.19 78 GLU A C 1
ATOM 580 O O . GLU A 1 78 ? -5.831 -11.019 2.846 1.00 89.19 78 GLU A O 1
ATOM 585 N N . ILE A 1 79 ? -6.279 -11.249 0.648 1.00 88.44 79 ILE A N 1
ATOM 586 C CA . ILE A 1 79 ? -7.303 -10.215 0.570 1.00 88.44 79 ILE A CA 1
ATOM 587 C C . ILE A 1 79 ? -8.644 -10.920 0.371 1.00 88.44 79 ILE A C 1
ATOM 589 O O . ILE A 1 79 ? -8.772 -11.692 -0.587 1.00 88.44 79 ILE A O 1
ATOM 593 N N . PRO A 1 80 ? -9.628 -10.695 1.263 1.00 84.25 80 PRO A N 1
ATOM 594 C CA . PRO A 1 80 ? -10.943 -11.305 1.136 1.00 84.25 80 PRO A CA 1
ATOM 595 C C . PRO A 1 80 ? -11.597 -10.990 -0.210 1.00 84.25 80 PRO A C 1
ATOM 597 O O . PRO A 1 80 ? -11.409 -9.913 -0.783 1.00 84.25 80 PRO A O 1
ATOM 600 N N . GLU A 1 81 ? -12.398 -11.927 -0.712 1.00 84.50 81 GLU A N 1
ATOM 601 C CA . GLU A 1 81 ? -13.137 -11.719 -1.954 1.00 84.50 81 GLU A CA 1
ATOM 602 C C . GLU A 1 81 ? -14.060 -10.497 -1.863 1.00 84.50 81 GLU A C 1
ATOM 604 O O . GLU A 1 81 ? -14.659 -10.212 -0.828 1.00 84.50 81 GLU A O 1
ATOM 609 N N . GLY A 1 82 ? -14.181 -9.766 -2.973 1.00 82.94 82 GLY A N 1
ATOM 610 C CA . GLY A 1 82 ? -15.014 -8.564 -3.057 1.00 82.94 82 GLY A CA 1
ATOM 611 C C . GLY A 1 82 ? -14.353 -7.283 -2.542 1.00 82.94 82 GLY A C 1
ATOM 612 O O . GLY A 1 82 ? -14.875 -6.207 -2.826 1.00 82.94 82 GLY A O 1
ATOM 613 N N . ILE A 1 83 ? -13.197 -7.375 -1.877 1.00 85.81 83 ILE A N 1
ATOM 614 C CA . ILE A 1 83 ? -12.466 -6.222 -1.342 1.00 85.81 83 ILE A CA 1
ATOM 615 C C . ILE A 1 83 ? -11.439 -5.718 -2.360 1.00 85.81 83 ILE A C 1
ATOM 617 O O . ILE A 1 83 ? -10.712 -6.499 -2.982 1.00 85.81 83 ILE A O 1
ATOM 621 N N . ASN A 1 84 ? -11.387 -4.400 -2.560 1.00 88.69 84 ASN A N 1
ATOM 622 C CA . ASN A 1 84 ? -10.424 -3.793 -3.472 1.00 88.69 84 ASN A CA 1
ATOM 623 C C . ASN A 1 84 ? -9.117 -3.493 -2.734 1.00 88.69 84 ASN A C 1
ATOM 625 O O . ASN A 1 84 ? -9.106 -2.999 -1.608 1.00 88.69 84 ASN A O 1
ATOM 629 N N . THR A 1 85 ? -8.003 -3.752 -3.411 1.00 91.50 85 THR A N 1
ATOM 630 C CA . THR A 1 85 ? -6.703 -3.218 -3.021 1.00 91.50 85 THR A CA 1
ATOM 631 C C . THR A 1 85 ? -6.493 -1.876 -3.696 1.00 91.50 85 THR A C 1
ATOM 633 O O . THR A 1 85 ? -6.608 -1.756 -4.914 1.00 91.50 85 THR A O 1
ATOM 636 N N . VAL A 1 86 ? -6.129 -0.886 -2.901 1.00 93.19 86 VAL A N 1
ATOM 637 C CA . VAL A 1 86 ? -5.721 0.439 -3.332 1.00 93.19 86 VAL A CA 1
ATOM 638 C C . VAL A 1 86 ? -4.223 0.568 -3.080 1.00 93.19 86 VAL A C 1
ATOM 640 O O . VAL A 1 86 ? -3.753 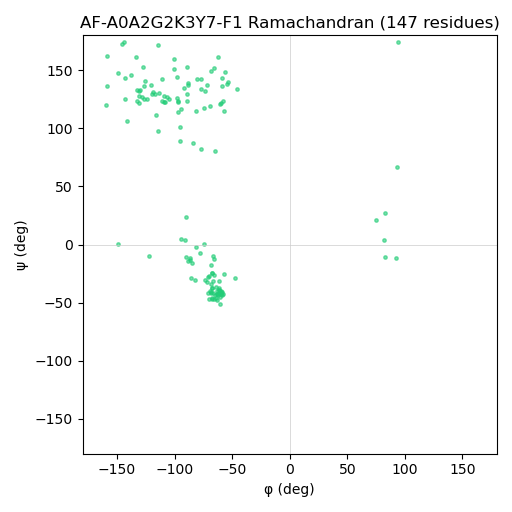0.382 -1.961 1.00 93.19 86 VAL A O 1
ATOM 643 N N . ILE A 1 87 ? -3.462 0.856 -4.129 1.00 93.69 87 ILE A N 1
ATOM 644 C CA . ILE A 1 87 ? -2.019 1.077 -4.064 1.00 93.69 87 ILE A CA 1
ATOM 645 C C . ILE A 1 87 ? -1.769 2.565 -4.245 1.00 93.69 87 ILE A C 1
ATOM 647 O O . ILE A 1 87 ? -2.210 3.146 -5.235 1.00 93.69 87 ILE A O 1
ATOM 651 N N . ARG A 1 88 ? -1.036 3.174 -3.318 1.00 91.94 88 ARG A N 1
ATOM 652 C CA . ARG A 1 88 ? -0.635 4.579 -3.386 1.00 91.94 88 ARG A CA 1
ATOM 653 C C . ARG A 1 88 ? 0.876 4.700 -3.283 1.00 91.94 88 ARG A C 1
ATOM 655 O O . ARG A 1 88 ? 1.462 4.269 -2.293 1.00 91.94 88 ARG A O 1
ATOM 662 N N . GLN A 1 89 ? 1.510 5.353 -4.249 1.00 89.44 89 GLN A N 1
ATOM 663 C CA . GLN A 1 89 ? 2.923 5.702 -4.115 1.00 89.44 89 GLN A CA 1
ATOM 664 C C . GLN A 1 89 ? 3.088 6.854 -3.117 1.00 89.44 89 GLN A C 1
ATOM 666 O O . GLN A 1 89 ? 2.409 7.882 -3.190 1.00 89.44 89 GLN A O 1
ATOM 671 N N . ARG A 1 90 ? 4.028 6.688 -2.191 1.00 81.06 90 ARG A N 1
ATOM 672 C CA . ARG A 1 90 ? 4.437 7.670 -1.193 1.00 81.06 90 ARG A CA 1
ATOM 673 C C . ARG A 1 90 ? 5.897 8.046 -1.446 1.00 81.06 90 ARG A C 1
ATOM 675 O O . ARG A 1 90 ? 6.800 7.247 -1.218 1.00 81.06 90 ARG A O 1
ATOM 682 N N . ARG A 1 91 ? 6.146 9.286 -1.885 1.00 71.38 91 ARG A N 1
ATOM 683 C CA . ARG A 1 91 ? 7.464 9.925 -1.730 1.00 71.38 91 ARG A CA 1
ATOM 684 C C . ARG A 1 91 ? 7.376 11.444 -1.830 1.00 71.38 91 ARG A C 1
ATOM 686 O O . ARG A 1 91 ? 7.008 11.982 -2.863 1.00 71.38 91 ARG A O 1
ATOM 693 N N . SER A 1 92 ? 7.780 12.152 -0.781 1.00 55.91 92 SER A N 1
ATOM 694 C CA . SER A 1 92 ? 7.647 13.611 -0.689 1.00 55.91 92 SER A CA 1
ATOM 695 C C . SER A 1 92 ? 8.835 14.420 -1.237 1.00 55.91 92 SER A C 1
ATOM 697 O O . SER A 1 92 ? 9.002 15.571 -0.843 1.00 55.91 92 SER A O 1
ATOM 699 N N . THR A 1 93 ? 9.657 13.882 -2.147 1.00 54.31 93 THR A N 1
ATOM 700 C CA . THR A 1 93 ? 10.697 14.671 -2.839 1.00 54.31 93 THR A CA 1
ATOM 701 C C . THR A 1 93 ? 10.854 14.282 -4.320 1.00 54.31 93 THR A C 1
ATOM 703 O O . THR A 1 93 ? 11.450 13.260 -4.654 1.00 54.31 93 THR A O 1
ATOM 706 N N . GLY A 1 94 ? 10.364 15.152 -5.216 1.00 56.41 94 GLY A N 1
ATOM 707 C CA . GLY A 1 94 ? 10.609 15.122 -6.670 1.00 56.41 94 GLY A CA 1
ATOM 708 C C . GLY A 1 94 ? 9.564 14.399 -7.542 1.00 56.41 94 GLY A C 1
ATOM 709 O O . GLY A 1 94 ? 8.629 13.786 -7.037 1.00 56.41 94 GLY A O 1
ATOM 710 N N . ILE A 1 95 ? 9.751 14.492 -8.868 1.00 63.62 95 ILE A N 1
ATOM 711 C CA . ILE A 1 95 ? 9.001 13.776 -9.921 1.00 63.62 95 ILE A CA 1
ATOM 712 C C . ILE A 1 95 ? 9.803 12.516 -10.274 1.00 63.62 95 ILE A C 1
ATOM 714 O O . ILE A 1 95 ? 10.708 12.573 -11.104 1.00 63.62 95 ILE A O 1
ATOM 718 N N . ARG A 1 96 ? 9.560 11.407 -9.578 1.00 78.19 96 ARG A N 1
ATOM 719 C CA . ARG A 1 96 ? 10.211 10.110 -9.834 1.00 78.19 96 ARG A CA 1
ATOM 720 C C . ARG A 1 96 ? 9.128 9.038 -9.897 1.00 78.19 96 ARG A C 1
ATOM 722 O O . ARG A 1 96 ? 8.258 9.015 -9.019 1.00 78.19 96 ARG A O 1
ATOM 729 N N . ASN A 1 97 ? 9.176 8.191 -10.923 1.00 89.25 97 ASN A N 1
ATOM 730 C CA . ASN A 1 97 ? 8.126 7.212 -11.157 1.00 89.25 97 ASN A CA 1
ATOM 731 C C . ASN A 1 97 ? 8.319 5.994 -10.247 1.00 89.25 97 ASN A C 1
ATOM 733 O O . ASN A 1 97 ? 9.442 5.563 -9.959 1.00 89.25 97 ASN A O 1
ATOM 737 N N . GLY A 1 98 ? 7.199 5.472 -9.772 1.00 92.12 98 GLY A N 1
ATOM 738 C CA . GLY A 1 98 ? 7.069 4.136 -9.218 1.00 92.12 98 GLY A CA 1
ATOM 739 C C . GLY A 1 98 ? 6.459 3.199 -10.251 1.00 92.12 98 GLY A C 1
ATOM 740 O O . GLY A 1 98 ? 5.824 3.636 -11.211 1.00 92.12 98 GLY A O 1
ATOM 741 N N . TYR A 1 99 ? 6.666 1.906 -10.055 1.00 94.31 99 TYR A N 1
ATOM 742 C CA . TYR A 1 99 ? 6.260 0.866 -10.983 1.00 94.31 99 TYR A CA 1
ATOM 743 C C . TYR A 1 99 ? 5.548 -0.243 -10.230 1.00 94.31 99 TYR A C 1
ATOM 745 O O . TYR A 1 99 ? 6.040 -0.713 -9.205 1.00 94.31 99 TYR A O 1
ATOM 753 N N . VAL A 1 100 ? 4.404 -0.674 -10.757 1.00 95.25 100 VAL A N 1
ATOM 754 C CA . VAL A 1 100 ? 3.623 -1.785 -10.211 1.00 95.25 100 VAL A CA 1
ATOM 755 C C . VAL A 1 100 ? 3.287 -2.764 -11.329 1.00 95.25 100 VAL A C 1
ATOM 757 O O . VAL A 1 100 ? 2.814 -2.362 -12.393 1.00 95.25 100 VAL A O 1
ATOM 760 N N . ALA A 1 101 ? 3.498 -4.055 -11.086 1.00 94.94 101 ALA A N 1
ATOM 761 C CA . ALA A 1 101 ? 3.067 -5.125 -11.983 1.00 94.94 101 ALA A CA 1
ATOM 762 C C . ALA A 1 101 ? 2.655 -6.381 -11.201 1.00 94.94 101 ALA A C 1
ATOM 764 O O . ALA A 1 101 ? 2.836 -6.463 -9.987 1.00 94.94 101 ALA A O 1
ATOM 765 N N . VAL A 1 102 ? 2.101 -7.374 -11.900 1.00 92.38 102 VAL A N 1
ATOM 766 C CA . VAL A 1 102 ? 1.683 -8.663 -11.309 1.00 92.38 102 VAL A CA 1
ATOM 767 C C . VAL A 1 102 ? 2.754 -9.762 -11.414 1.00 92.38 102 VAL A C 1
ATOM 769 O O . VAL A 1 102 ? 2.516 -10.917 -11.066 1.00 92.38 102 VAL A O 1
ATOM 772 N N . ASN A 1 103 ? 3.935 -9.410 -11.922 1.00 89.50 103 ASN A N 1
ATOM 773 C CA . ASN A 1 103 ? 5.074 -10.298 -12.129 1.00 89.50 103 ASN A CA 1
ATOM 774 C C . ASN A 1 103 ? 6.381 -9.502 -11.968 1.00 89.50 103 ASN A C 1
ATOM 776 O O . ASN A 1 103 ? 6.438 -8.322 -12.318 1.00 89.50 103 ASN A O 1
ATOM 780 N N . GLU A 1 104 ? 7.429 -10.156 -11.471 1.00 91.12 104 GLU A N 1
ATOM 781 C CA . GLU A 1 104 ? 8.766 -9.585 -11.285 1.00 91.12 104 GLU A CA 1
ATOM 782 C C . GLU A 1 104 ? 9.366 -9.101 -12.607 1.00 91.12 104 GLU A C 1
ATOM 784 O O . GLU A 1 104 ? 9.933 -8.014 -12.689 1.00 91.12 104 GLU A O 1
ATOM 789 N N . HIS A 1 105 ? 9.213 -9.885 -13.675 1.00 89.38 105 HIS A N 1
ATOM 790 C CA . HIS A 1 105 ? 9.769 -9.496 -14.968 1.00 89.38 105 HIS A CA 1
ATOM 791 C C . HIS A 1 105 ? 9.059 -8.262 -15.541 1.00 89.38 105 HIS A C 1
ATOM 793 O O . HIS A 1 105 ? 9.697 -7.370 -16.100 1.00 89.38 105 HIS A O 1
ATOM 799 N N . ASP A 1 106 ? 7.745 -8.178 -15.340 1.00 89.00 106 ASP A N 1
ATOM 800 C CA . ASP A 1 106 ? 6.915 -7.130 -15.926 1.00 89.00 106 ASP A CA 1
ATOM 801 C C . ASP A 1 106 ? 7.167 -5.771 -15.273 1.00 89.00 106 ASP A C 1
ATOM 803 O O . ASP A 1 106 ? 7.119 -4.759 -15.965 1.00 89.00 106 ASP A O 1
ATOM 807 N N . VAL A 1 107 ? 7.509 -5.721 -13.977 1.00 89.88 107 VAL A N 1
ATOM 808 C CA . VAL A 1 107 ? 7.753 -4.436 -13.292 1.00 89.88 107 VAL A CA 1
ATOM 809 C C . VAL A 1 107 ? 9.006 -3.719 -13.815 1.00 89.88 107 VAL A C 1
ATOM 811 O O . VAL A 1 107 ? 9.076 -2.489 -13.804 1.00 89.88 107 VAL A O 1
ATOM 814 N N . THR A 1 108 ? 9.956 -4.475 -14.374 1.00 86.75 108 THR A N 1
ATOM 815 C CA . THR A 1 108 ? 11.149 -3.929 -15.048 1.00 86.75 108 THR A CA 1
ATOM 816 C C . THR A 1 108 ? 10.940 -3.682 -16.547 1.00 86.75 108 THR A C 1
ATOM 818 O O . THR A 1 108 ? 11.752 -3.004 -17.178 1.00 86.75 108 THR A O 1
ATOM 821 N N . ASN A 1 109 ? 9.837 -4.168 -17.128 1.00 85.69 109 ASN A N 1
ATOM 822 C CA . ASN A 1 109 ? 9.500 -3.987 -18.537 1.00 85.69 109 ASN A CA 1
ATOM 823 C C . ASN A 1 109 ? 8.534 -2.807 -18.727 1.00 85.69 109 ASN A C 1
ATOM 825 O O . ASN A 1 109 ? 7.365 -2.856 -18.347 1.00 85.69 109 ASN A O 1
ATOM 829 N N . THR A 1 110 ? 9.000 -1.753 -19.400 1.00 78.12 110 THR A N 1
ATOM 830 C CA . THR A 1 110 ? 8.244 -0.506 -19.613 1.00 78.12 110 THR A CA 1
ATOM 831 C C . THR A 1 110 ? 6.894 -0.704 -20.310 1.00 78.12 110 THR A C 1
ATOM 833 O O . THR A 1 110 ? 5.990 0.101 -20.127 1.00 78.12 110 THR A O 1
ATOM 836 N N . SER A 1 111 ? 6.727 -1.771 -21.096 1.00 82.06 111 SER A N 1
ATOM 837 C CA . SER A 1 111 ? 5.480 -2.030 -21.831 1.00 82.06 111 SER A CA 1
ATOM 838 C C . SER A 1 111 ? 4.415 -2.801 -21.040 1.00 82.06 111 SER A C 1
ATOM 840 O O . SER A 1 111 ? 3.275 -2.878 -21.493 1.00 82.06 111 SER A O 1
ATOM 842 N N . LEU A 1 112 ? 4.769 -3.363 -19.878 1.00 85.12 112 LEU A N 1
ATOM 843 C CA . LEU A 1 112 ? 3.904 -4.261 -19.097 1.00 85.12 112 LEU A CA 1
ATOM 844 C C . LEU A 1 112 ? 3.644 -3.775 -17.662 1.00 85.12 112 LEU A C 1
ATOM 846 O O . LEU A 1 112 ? 2.782 -4.323 -16.973 1.00 85.12 112 LEU A O 1
ATOM 850 N N . ARG A 1 113 ? 4.356 -2.738 -17.211 1.00 90.19 113 ARG A N 1
ATOM 851 C CA . ARG A 1 113 ? 4.180 -2.123 -15.891 1.00 90.19 113 ARG A CA 1
ATOM 852 C C . ARG A 1 113 ? 3.154 -0.995 -15.902 1.00 90.19 113 ARG A C 1
ATOM 854 O O . ARG A 1 113 ? 2.985 -0.289 -16.893 1.00 90.19 113 ARG A O 1
ATOM 861 N N . THR A 1 114 ? 2.530 -0.772 -14.752 1.00 93.12 114 THR A N 1
ATOM 862 C CA . THR A 1 114 ? 1.812 0.475 -14.471 1.00 93.12 114 THR A CA 1
ATOM 863 C C . THR A 1 114 ? 2.786 1.462 -13.844 1.00 93.12 114 THR A C 1
ATOM 865 O O . THR A 1 114 ? 3.397 1.150 -12.822 1.00 93.12 114 THR A O 1
ATOM 868 N N . GLU A 1 115 ? 2.940 2.635 -14.453 1.00 92.94 115 GLU A N 1
ATOM 869 C CA . GLU A 1 115 ? 3.740 3.723 -13.887 1.00 92.94 115 GLU A CA 1
ATOM 870 C C . GLU A 1 115 ? 2.873 4.601 -12.984 1.00 92.94 115 GLU A C 1
ATOM 872 O O . GLU A 1 115 ? 1.733 4.922 -13.320 1.00 92.94 115 GLU A O 1
ATOM 877 N N . THR A 1 116 ? 3.418 4.984 -11.836 1.00 90.06 116 THR A N 1
ATOM 878 C CA . THR A 1 116 ? 2.768 5.849 -10.851 1.00 90.06 116 THR A CA 1
ATOM 879 C C . THR A 1 116 ? 3.663 7.023 -10.500 1.00 90.06 116 THR A C 1
ATOM 881 O O . THR A 1 116 ? 4.889 6.932 -10.552 1.00 90.06 116 THR A O 1
ATOM 884 N N . GLN A 1 117 ? 3.051 8.125 -10.094 1.00 88.12 117 GLN A N 1
ATOM 885 C CA . GLN A 1 117 ? 3.713 9.262 -9.471 1.00 88.12 117 GLN A CA 1
ATOM 886 C C . GLN A 1 117 ? 3.259 9.427 -8.021 1.00 88.12 117 GLN A C 1
ATOM 888 O O . GLN A 1 117 ? 2.346 8.761 -7.531 1.00 88.12 117 GLN A O 1
ATOM 893 N N . ASN A 1 118 ? 3.925 10.321 -7.290 1.00 84.94 118 ASN A N 1
ATOM 894 C CA . ASN A 1 118 ? 3.567 10.588 -5.904 1.00 84.94 118 ASN A CA 1
ATOM 895 C C . ASN A 1 118 ? 2.119 11.093 -5.797 1.00 84.94 118 ASN A C 1
ATOM 897 O O . ASN A 1 118 ? 1.780 12.136 -6.352 1.00 84.94 118 ASN A O 1
ATOM 901 N N . GLY A 1 119 ? 1.301 10.378 -5.025 1.00 80.31 119 GLY A N 1
ATOM 902 C CA . GLY A 1 119 ? -0.123 10.673 -4.866 1.00 80.31 119 GLY A CA 1
ATOM 903 C C . GLY A 1 119 ? -1.043 9.935 -5.839 1.00 80.31 119 GLY A C 1
ATOM 904 O O . GLY A 1 119 ? -2.246 9.906 -5.576 1.00 80.31 119 GLY A O 1
ATOM 905 N N . ASP A 1 120 ? -0.507 9.287 -6.879 1.00 85.50 120 ASP A N 1
ATOM 906 C CA . ASP A 1 120 ? -1.305 8.434 -7.758 1.00 85.50 120 ASP A CA 1
ATOM 907 C C . ASP A 1 120 ? -1.832 7.215 -7.007 1.00 85.50 120 ASP A C 1
ATOM 909 O O . ASP A 1 120 ? -1.243 6.731 -6.030 1.00 85.50 120 ASP A O 1
ATOM 913 N N . VAL A 1 121 ? -2.974 6.730 -7.487 1.00 88.50 121 VAL A N 1
ATOM 914 C CA . VAL A 1 121 ? -3.720 5.639 -6.876 1.00 88.50 121 VAL A CA 1
ATOM 915 C C . VAL A 1 121 ? -4.078 4.604 -7.935 1.00 88.50 121 VAL A C 1
ATOM 917 O O . VAL A 1 121 ? -4.693 4.936 -8.946 1.00 88.50 121 VAL A O 1
ATOM 920 N N . ILE A 1 122 ? -3.743 3.341 -7.673 1.00 91.00 122 ILE A N 1
ATOM 921 C CA . ILE A 1 122 ? -4.164 2.195 -8.483 1.00 91.00 122 ILE A CA 1
ATOM 922 C C . ILE A 1 122 ? -5.158 1.365 -7.671 1.00 91.00 122 ILE A C 1
ATOM 924 O O . ILE A 1 122 ? -4.833 0.903 -6.581 1.00 91.00 122 ILE A O 1
ATOM 928 N N . GLY A 1 123 ? -6.357 1.142 -8.212 1.00 90.69 123 GLY A N 1
ATOM 929 C CA . GLY A 1 123 ? -7.328 0.194 -7.663 1.00 90.69 123 GLY A CA 1
ATOM 930 C C . GLY A 1 123 ? -7.263 -1.147 -8.393 1.00 90.69 123 GLY A C 1
ATOM 931 O O . GLY A 1 123 ? -7.382 -1.184 -9.616 1.00 90.69 123 GLY A O 1
ATOM 932 N N . LEU A 1 124 ? -7.094 -2.248 -7.660 1.00 90.44 124 LEU A N 1
ATOM 933 C CA . LEU A 1 124 ? -7.001 -3.604 -8.208 1.00 90.44 124 LEU A CA 1
ATOM 934 C C . LEU A 1 124 ? -7.797 -4.593 -7.356 1.00 90.44 124 LEU A C 1
ATOM 936 O O . LEU A 1 124 ? -7.822 -4.510 -6.129 1.00 90.44 124 LEU A O 1
ATOM 940 N N . ARG A 1 125 ? -8.385 -5.598 -8.008 1.00 90.06 125 ARG A N 1
ATOM 941 C CA . ARG A 1 125 ? -8.890 -6.795 -7.328 1.00 90.06 125 ARG A CA 1
ATOM 942 C C . ARG A 1 125 ? -7.822 -7.866 -7.371 1.00 90.06 125 ARG A C 1
ATOM 944 O O . ARG A 1 125 ? -7.454 -8.336 -8.445 1.00 90.06 125 ARG A O 1
ATOM 951 N N . ILE A 1 126 ? -7.333 -8.252 -6.204 1.00 91.12 126 ILE A N 1
ATOM 952 C CA . ILE A 1 126 ? -6.289 -9.256 -6.076 1.00 91.12 126 ILE A CA 1
ATOM 953 C C . ILE A 1 126 ? -6.557 -10.093 -4.840 1.00 91.12 126 ILE A C 1
ATOM 955 O O . ILE A 1 126 ? -7.022 -9.569 -3.842 1.00 91.12 126 ILE A O 1
ATOM 959 N N . SER A 1 127 ? -6.277 -11.392 -4.910 1.00 91.81 127 SER A N 1
ATOM 960 C CA . SER A 1 127 ? -6.535 -12.307 -3.792 1.00 91.81 127 SER A CA 1
ATOM 961 C C . SER A 1 127 ? -5.402 -12.335 -2.762 1.00 91.81 127 SER A C 1
ATOM 963 O O . SER A 1 127 ? -5.569 -12.882 -1.679 1.00 91.81 127 SER A O 1
ATOM 965 N N . ASN A 1 128 ? -4.215 -11.832 -3.115 1.00 93.38 128 ASN A N 1
ATOM 966 C CA . ASN A 1 128 ? -3.058 -11.780 -2.225 1.00 93.38 128 ASN A CA 1
ATOM 967 C C . ASN A 1 128 ? -2.063 -10.721 -2.711 1.00 93.38 128 ASN A C 1
ATOM 969 O O . ASN A 1 128 ? -1.774 -10.664 -3.909 1.00 93.38 128 ASN A O 1
ATOM 973 N N . TRP A 1 129 ? -1.510 -9.921 -1.804 1.00 94.81 129 TRP A N 1
ATOM 974 C CA . TRP A 1 129 ? -0.528 -8.8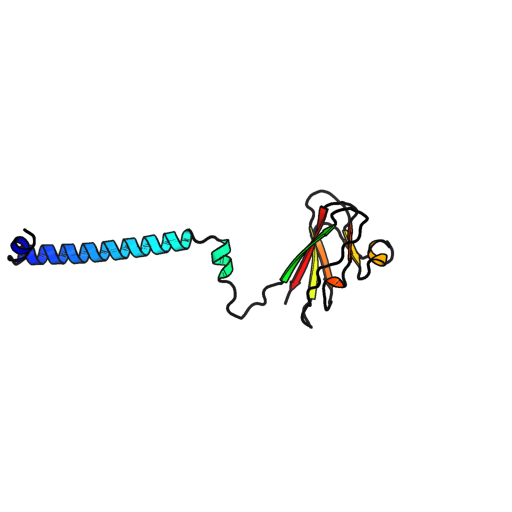92 -2.158 1.00 94.81 129 TRP A CA 1
ATOM 975 C C . TRP A 1 129 ? 0.823 -9.432 -2.629 1.00 94.81 129 TRP A C 1
ATOM 977 O O . TRP A 1 129 ? 1.519 -8.717 -3.344 1.00 94.81 129 TRP A O 1
ATOM 987 N N . SER A 1 130 ? 1.169 -10.695 -2.362 1.00 94.94 130 SER A N 1
ATOM 988 C CA . SER A 1 130 ? 2.388 -11.309 -2.912 1.00 94.94 130 SER A CA 1
ATOM 989 C C . SER A 1 130 ? 2.356 -11.479 -4.430 1.00 94.94 130 SER A C 1
ATOM 991 O O . SER A 1 130 ? 3.376 -11.755 -5.053 1.00 94.94 130 SER A O 1
ATOM 993 N N . LYS A 1 131 ? 1.195 -11.307 -5.064 1.00 94.62 131 LYS A N 1
ATOM 994 C CA . LYS A 1 131 ? 1.081 -11.284 -6.524 1.00 94.62 131 LYS A CA 1
ATOM 995 C C . LYS A 1 131 ? 1.514 -9.948 -7.132 1.00 94.62 131 LYS A C 1
ATOM 997 O O . LYS A 1 131 ? 1.553 -9.845 -8.349 1.00 94.62 131 LYS A O 1
ATOM 1002 N N . LEU A 1 132 ? 1.794 -8.930 -6.319 1.00 95.88 132 LEU A N 1
ATOM 1003 C CA . LEU A 1 132 ? 2.254 -7.625 -6.779 1.00 95.88 132 LEU A CA 1
ATOM 1004 C C . LEU A 1 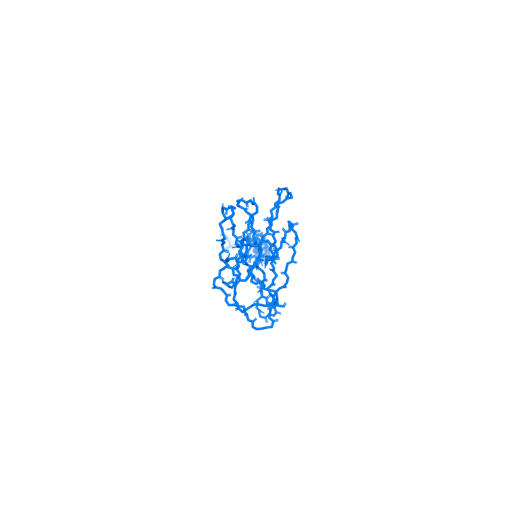132 ? 3.771 -7.524 -6.667 1.00 95.88 132 LEU A C 1
ATOM 1006 O O . LEU A 1 132 ? 4.369 -8.010 -5.707 1.00 95.88 132 LEU A O 1
ATOM 1010 N N . TRP A 1 133 ? 4.357 -6.834 -7.632 1.00 97.31 133 TRP A N 1
ATOM 1011 C CA . TRP A 1 133 ? 5.765 -6.483 -7.680 1.00 97.31 133 TRP A CA 1
ATOM 1012 C C . TRP A 1 133 ? 5.914 -4.980 -7.849 1.00 97.31 133 TRP A C 1
ATOM 1014 O O . TRP A 1 133 ? 5.153 -4.353 -8.591 1.00 97.31 133 TRP A O 1
ATOM 1024 N N . PHE A 1 134 ? 6.898 -4.427 -7.149 1.00 96.06 134 PHE A N 1
ATOM 1025 C CA . PHE A 1 134 ? 7.143 -2.999 -7.031 1.00 96.06 134 PHE A CA 1
ATOM 1026 C C . PHE A 1 134 ? 8.583 -2.682 -7.408 1.00 96.06 134 PHE A C 1
ATOM 1028 O O . PHE A 1 134 ? 9.504 -3.361 -6.964 1.00 96.06 134 PHE A O 1
ATOM 1035 N N . ASP A 1 135 ? 8.778 -1.627 -8.184 1.00 94.94 135 ASP A N 1
ATOM 1036 C CA . ASP A 1 135 ? 10.089 -1.028 -8.433 1.00 94.94 135 ASP A CA 1
ATOM 1037 C C . ASP A 1 135 ? 9.916 0.494 -8.545 1.00 94.94 135 ASP A C 1
ATOM 1039 O O . ASP A 1 135 ? 8.800 1.015 -8.485 1.00 94.94 135 ASP A O 1
ATOM 1043 N N . ALA A 1 136 ? 11.005 1.239 -8.657 1.00 92.44 136 ALA A N 1
ATOM 1044 C CA . ALA A 1 136 ? 10.965 2.680 -8.827 1.00 92.44 136 ALA A CA 1
ATOM 1045 C C . ALA A 1 136 ? 12.260 3.201 -9.444 1.00 92.44 136 ALA A C 1
ATOM 1047 O O . ALA A 1 136 ? 13.326 2.607 -9.301 1.00 92.44 136 ALA A O 1
ATOM 1048 N N . ASP A 1 137 ? 12.205 4.416 -9.987 1.00 90.31 137 ASP A N 1
ATOM 1049 C CA . ASP A 1 137 ? 13.407 5.143 -10.422 1.00 90.31 137 ASP A CA 1
ATOM 1050 C C . ASP A 1 137 ? 14.323 5.540 -9.258 1.00 90.31 137 ASP A C 1
ATOM 1052 O O . ASP A 1 137 ? 15.398 6.112 -9.449 1.00 90.31 137 ASP A O 1
ATOM 1056 N N . THR A 1 138 ? 13.858 5.372 -8.016 1.00 88.94 138 THR A N 1
ATOM 1057 C CA . THR A 1 138 ? 14.553 5.900 -6.844 1.00 88.94 138 THR A CA 1
ATOM 1058 C C . THR A 1 138 ? 14.464 4.979 -5.648 1.00 88.94 138 THR A C 1
ATOM 1060 O O . THR A 1 138 ? 13.376 4.693 -5.154 1.00 88.94 138 THR A O 1
ATOM 1063 N N . SER A 1 139 ? 15.628 4.628 -5.113 1.00 90.44 139 SER A N 1
ATOM 1064 C CA . SER A 1 139 ? 15.802 3.901 -3.856 1.00 90.44 139 SER A CA 1
ATOM 1065 C C . SER A 1 139 ? 15.085 4.592 -2.696 1.00 90.44 139 SER A C 1
ATOM 1067 O O . SER A 1 139 ? 15.127 5.821 -2.596 1.00 90.44 139 SER A O 1
ATOM 1069 N N . GLY A 1 140 ? 14.422 3.832 -1.833 1.00 87.94 140 GLY A N 1
ATOM 1070 C CA . GLY A 1 140 ? 13.580 4.324 -0.741 1.00 87.94 140 GLY A CA 1
ATOM 1071 C C . GLY A 1 140 ? 12.222 4.868 -1.195 1.00 87.94 140 GLY A C 1
ATOM 1072 O O . GLY A 1 140 ? 11.646 5.713 -0.516 1.00 87.94 140 GLY A O 1
ATOM 1073 N N . THR A 1 141 ? 11.736 4.485 -2.383 1.00 89.44 141 THR A N 1
ATOM 1074 C CA . THR A 1 141 ? 10.348 4.788 -2.777 1.00 89.44 141 THR A CA 1
ATOM 1075 C C . THR A 1 141 ? 9.419 3.828 -2.058 1.00 89.44 141 THR A C 1
ATOM 1077 O O . THR A 1 141 ? 9.669 2.624 -2.036 1.00 89.44 141 THR A O 1
ATOM 1080 N N . GLU A 1 142 ? 8.349 4.362 -1.482 1.00 91.19 142 GLU A N 1
ATOM 1081 C CA . GLU A 1 142 ? 7.404 3.581 -0.700 1.00 91.19 142 GLU A CA 1
ATOM 1082 C C . GLU A 1 142 ? 6.072 3.472 -1.436 1.00 91.19 142 GLU A C 1
ATOM 1084 O O . GLU A 1 142 ? 5.590 4.429 -2.041 1.00 91.19 142 GLU A O 1
ATOM 1089 N N . PHE A 1 143 ? 5.446 2.3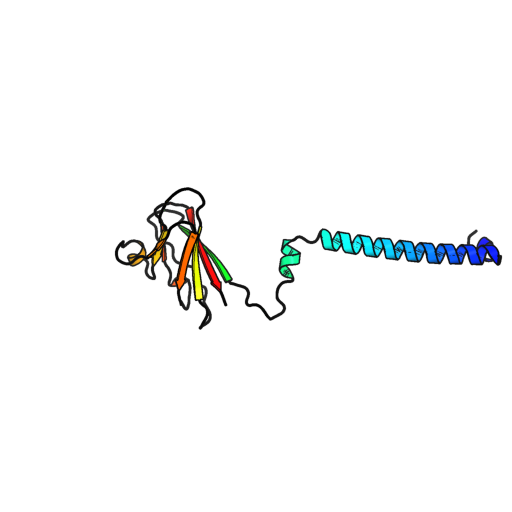10 -1.334 1.00 93.06 143 PHE A N 1
ATOM 1090 C CA . PHE A 1 143 ? 4.086 2.059 -1.781 1.00 93.06 143 PHE A CA 1
ATOM 1091 C C . PHE A 1 143 ? 3.252 1.662 -0.574 1.00 93.06 143 PHE A C 1
ATOM 1093 O O . PHE A 1 143 ? 3.647 0.817 0.227 1.00 93.06 143 PHE A O 1
ATOM 1100 N N . GLU A 1 144 ? 2.102 2.297 -0.432 1.00 93.12 144 GLU A N 1
ATOM 1101 C CA . GLU A 1 144 ? 1.089 1.980 0.560 1.00 93.12 144 GLU A CA 1
ATOM 1102 C C . GLU A 1 144 ? 0.042 1.085 -0.106 1.00 93.12 144 GLU A C 1
ATOM 1104 O O . GLU A 1 144 ? -0.518 1.453 -1.135 1.00 93.12 144 GLU A O 1
ATOM 1109 N N . LEU A 1 145 ? -0.186 -0.098 0.456 1.00 93.69 145 LEU A N 1
ATOM 1110 C CA . LEU A 1 145 ? -1.212 -1.043 0.038 1.00 93.69 145 LEU A CA 1
ATOM 1111 C C . LEU A 1 145 ? -2.339 -0.976 1.058 1.00 93.69 145 LEU A C 1
ATOM 1113 O O . LEU A 1 145 ? -2.095 -1.141 2.252 1.00 93.69 145 LEU A O 1
ATOM 1117 N N . ILE A 1 146 ? -3.554 -0.733 0.590 1.00 92.00 146 ILE A N 1
ATOM 1118 C CA . ILE A 1 146 ? -4.732 -0.514 1.422 1.00 92.00 146 ILE A CA 1
ATOM 1119 C C . ILE A 1 146 ? -5.811 -1.484 0.955 1.00 92.00 146 ILE A C 1
ATOM 1121 O O . ILE A 1 146 ? -6.147 -1.517 -0.222 1.00 92.00 146 ILE A O 1
ATOM 1125 N N . SER A 1 147 ? -6.347 -2.291 1.860 1.00 89.50 147 SER A N 1
ATOM 1126 C CA . SER A 1 147 ? -7.535 -3.104 1.608 1.00 89.50 147 SER A CA 1
ATOM 1127 C C . SER A 1 147 ? -8.744 -2.326 2.116 1.00 89.50 147 SER A C 1
ATOM 1129 O O . SER A 1 147 ? -8.962 -2.283 3.325 1.00 89.50 147 SER A O 1
ATOM 1131 N N . GLU A 1 148 ? -9.497 -1.688 1.222 1.00 73.31 148 GLU A N 1
ATOM 1132 C CA . GLU A 1 148 ? -10.682 -0.891 1.577 1.00 73.31 148 GLU A CA 1
ATOM 1133 C C . GLU A 1 148 ? -11.945 -1.742 1.391 1.00 73.31 148 GLU A C 1
ATOM 1135 O O . GLU A 1 148 ? -12.167 -2.263 0.293 1.00 73.31 148 GLU A O 1
ATOM 1140 N N . GLN A 1 149 ? -12.740 -1.909 2.456 1.00 59.59 149 GLN A N 1
ATOM 1141 C CA . GLN A 1 149 ? -14.061 -2.551 2.396 1.00 59.59 149 GLN A CA 1
ATOM 1142 C C . GLN A 1 149 ? -15.184 -1.524 2.253 1.00 59.59 149 GLN A C 1
ATOM 1144 O O . GLN A 1 149 ? -15.096 -0.465 2.917 1.00 59.59 149 GLN A O 1
#

Nearest PDB structures (foldseek):
  7pvi-assembly1_BBB  TM=4.253E-01  e=1.562E-02  Coxiella burnetii RSA 493
  1nzc-assembly2_C  TM=4.465E-01  e=4.312E-02  Streptococcus suis
  4qm9-assembly2_B  TM=4.947E-01  e=1.492E-01  Bacillus subtilis subsp. subtilis str. 168
  3ryk-assembly1_B  TM=3.503E-01  e=1.748E-02  Bacillus anthracis str. Ames
  7vrr-assembly1_A  TM=3.999E-01  e=7.581E-02  Arabidopsis thaliana

Radius of gyration: 30.46 Å; Cα contacts (8 Å, |Δi|>4): 249; chains: 1; bounding box: 43×35×94 Å

Mean predicted aligned error: 15.42 Å

Sequence (149 aa):
MLREIGSTQEGAALLADLHEAFISFAETVTTSLGRIEEGLKDPADRSRVFTNGSHPEALIRRVEVATAGTPVQGPSIEIPEGINTVIRQRRSTGIRNGYVAVNEHDVTNTSLRTETQNGDVIGLRISNWSKLWFDADTSGTEFELISEQ

Secondary structure (DSSP, 8-state):
-HHHHTTSHHHHHHHHHHHHHHHHHHHHHHHHHHHHHHHHS-HHHHHTT--SSSS---EEEEEEESSTTS-EEPP--B--TTPEEEEEEE-SSSS--EEEESSHHHHH-TTTSEEE-TT-EEEE--SBGGG-EEEESSTTEEEEEEEE-

pLDDT: mean 81.33, std 15.16, range [39.12, 97.31]

Foldseek 3Di:
DLVVLCVDPVSVVVVVVVVVVVVVVVVVVVVVVVVVVVVPQPPVNVVVVPDPDDAPDKDKDKDFQQDAPQKDFFDFDFADPPWKKKKAKDDDDDWKKKWKAQDPVQSNPPVRIDIDTHGDIDIDDDGTRRSMMIHIPDHGIMMMIIGHD